Protein AF-A0A2U9K455-F1 (afdb_monomer_lite)

Sequence (67 aa):
QQMTRVTQFLDLSLVYGSAETMALGLRTGIKGKMLADIRNGKEWLPHHPNASTVCNIDSPNDVCYLA

pLDDT: mean 91.33, std 6.6, range [55.59, 97.38]

Foldseek 3Di:
DDDDLADPDPPPCVQQPRDPVLNVVQPPPPPGDGDFDADPNDTDADFDPPQVVPDPDPDPPDTDGRD

Secondary structure (DSSP, 8-state):
-----S-SSSS-HHHH-SSHHHHHHTB-SSTTPBP-EEETTEEEPPBPTTHHHHS---STT--PBP-

Structure (mmCIF, N/CA/C/O backbone):
data_AF-A0A2U9K455-F1
#
_entry.id   AF-A0A2U9K455-F1
#
loop_
_atom_site.group_PDB
_atom_site.id
_atom_site.type_symbol
_atom_site.label_atom_id
_atom_site.label_alt_id
_atom_site.label_comp_id
_atom_site.label_asym_id
_atom_site.label_entity_id
_atom_site.label_seq_id
_atom_site.pdbx_PDB_ins_code
_atom_site.Cartn_x
_atom_site.Cartn_y
_atom_site.Cartn_z
_atom_site.occupancy
_atom_site.B_iso_or_equiv
_atom_site.auth_seq_id
_atom_site.auth_comp_id
_atom_site.auth_asym_id
_atom_site.auth_atom_id
_atom_site.pdbx_PDB_model_num
ATOM 1 N N . GLN A 1 1 ? -3.888 16.482 26.834 1.00 55.59 1 GLN A N 1
ATOM 2 C CA . GLN A 1 1 ? -4.473 15.251 26.256 1.00 55.59 1 GLN A CA 1
ATOM 3 C C . GLN A 1 1 ? -3.864 15.042 24.871 1.00 55.59 1 GLN A C 1
ATOM 5 O O . GLN A 1 1 ? -3.558 16.040 24.231 1.00 55.59 1 GLN A O 1
ATOM 10 N N . GLN A 1 2 ? -3.655 13.796 24.433 1.00 81.69 2 GLN A N 1
ATOM 11 C CA . GLN A 1 2 ? -3.120 13.448 23.105 1.00 81.69 2 GLN A CA 1
ATOM 12 C C . GLN A 1 2 ? -4.132 12.559 22.365 1.00 81.69 2 GLN A C 1
ATOM 14 O O . GLN A 1 2 ? -4.806 11.753 23.000 1.00 81.69 2 GLN A O 1
ATOM 19 N N . MET A 1 3 ? 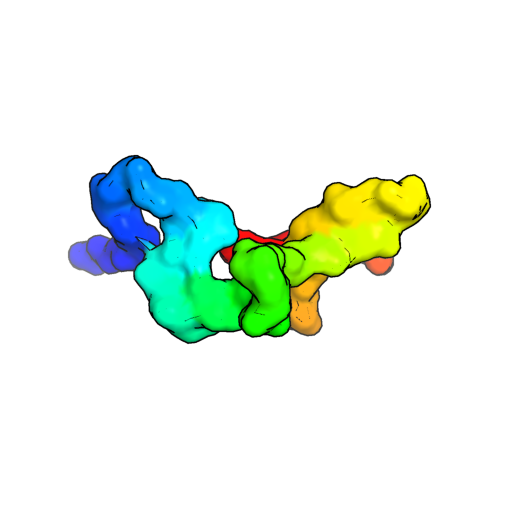-4.257 12.728 21.045 1.00 86.19 3 MET A N 1
ATOM 20 C CA . MET A 1 3 ? -5.234 12.028 20.198 1.00 86.19 3 MET A CA 1
ATOM 21 C C . MET A 1 3 ? -4.551 10.927 19.376 1.00 86.19 3 MET A C 1
ATOM 23 O O . MET A 1 3 ? -3.510 11.173 18.764 1.00 86.19 3 MET A O 1
ATOM 27 N N . THR A 1 4 ? -5.133 9.726 19.340 1.00 88.44 4 THR A N 1
ATOM 28 C CA . THR A 1 4 ? -4.679 8.624 18.478 1.00 88.44 4 THR A CA 1
ATOM 29 C C . THR A 1 4 ? -5.277 8.764 17.082 1.00 88.44 4 THR A C 1
ATOM 31 O O . THR A 1 4 ? -6.452 9.087 16.935 1.00 88.44 4 THR A O 1
ATOM 34 N N . ARG A 1 5 ? -4.477 8.511 16.040 1.00 87.31 5 ARG A N 1
ATOM 35 C CA . ARG A 1 5 ? -4.941 8.544 14.638 1.00 87.31 5 ARG A CA 1
ATOM 36 C C . ARG A 1 5 ? -5.293 7.163 14.078 1.00 87.31 5 ARG A C 1
ATOM 38 O O . ARG A 1 5 ? -5.703 7.074 12.929 1.00 87.31 5 ARG A O 1
ATOM 45 N N . VAL A 1 6 ? -5.115 6.104 14.866 1.00 91.25 6 VAL A N 1
ATOM 46 C CA . VAL A 1 6 ? -5.390 4.707 14.496 1.00 91.25 6 VAL A CA 1
ATOM 47 C C . VAL A 1 6 ? -6.649 4.200 15.191 1.00 91.25 6 VAL A C 1
ATOM 49 O O . VAL A 1 6 ? -7.084 4.783 16.189 1.00 91.25 6 VAL A O 1
ATOM 52 N N . THR A 1 7 ? -7.230 3.120 14.672 1.00 91.50 7 THR A N 1
ATOM 53 C CA . THR A 1 7 ? -8.329 2.426 15.344 1.00 91.50 7 THR A CA 1
ATOM 54 C C . THR A 1 7 ? -7.782 1.654 16.552 1.00 91.50 7 THR A C 1
ATOM 56 O O . THR A 1 7 ? -6.613 1.276 16.604 1.00 91.50 7 THR A O 1
ATOM 59 N N . GLN A 1 8 ? -8.617 1.448 17.571 1.00 94.31 8 GLN A N 1
ATOM 60 C CA . GLN A 1 8 ? -8.237 0.711 18.787 1.00 94.31 8 GLN A CA 1
ATOM 61 C C . GLN A 1 8 ? -8.393 -0.814 18.648 1.00 94.31 8 GLN A C 1
ATOM 63 O O . GLN A 1 8 ? -8.200 -1.550 19.613 1.00 94.31 8 GLN A O 1
ATOM 68 N N . PHE A 1 9 ? -8.804 -1.286 17.471 1.00 95.56 9 PHE A N 1
ATOM 69 C CA . PHE A 1 9 ? -9.116 -2.685 17.205 1.00 95.56 9 PHE A CA 1
ATOM 70 C C . PHE A 1 9 ? -7.949 -3.382 16.500 1.00 95.56 9 PHE A C 1
ATOM 72 O O . PHE A 1 9 ? -7.101 -2.749 15.881 1.00 95.56 9 PHE A O 1
ATOM 79 N N . LEU A 1 10 ? -7.930 -4.714 16.553 1.00 95.75 10 LEU A N 1
ATOM 80 C CA . LEU A 1 10 ? -7.030 -5.532 15.736 1.00 95.75 10 LEU A CA 1
ATOM 81 C C . LEU A 1 10 ? -7.665 -5.777 14.358 1.00 95.75 10 LEU A C 1
ATOM 83 O O . LEU A 1 10 ? -8.069 -6.892 14.041 1.00 95.75 10 LEU A O 1
ATOM 87 N N . ASP A 1 11 ? -7.803 -4.715 13.567 1.00 96.00 11 ASP A N 1
ATOM 88 C CA . ASP A 1 11 ? -8.562 -4.693 12.304 1.00 96.00 11 ASP A CA 1
ATOM 89 C C . ASP A 1 11 ? -7.685 -4.515 11.050 1.00 96.00 11 ASP A C 1
ATOM 91 O O . ASP A 1 11 ? -8.200 -4.313 9.952 1.00 96.00 11 ASP A O 1
ATOM 95 N N . LEU A 1 12 ? -6.358 -4.605 11.205 1.00 95.00 12 LEU A N 1
ATOM 96 C CA . LEU A 1 12 ? -5.376 -4.356 10.144 1.00 95.00 12 LEU A CA 1
ATOM 97 C C . LEU A 1 12 ? -5.403 -2.914 9.596 1.00 95.00 12 LEU A C 1
ATOM 99 O O . LEU A 1 12 ? -4.981 -2.687 8.460 1.00 95.00 12 LEU A O 1
ATOM 103 N N . SER A 1 13 ? -5.796 -1.913 10.397 1.00 94.44 13 SER A N 1
ATOM 104 C CA . SER A 1 13 ? -5.731 -0.492 10.007 1.00 94.44 13 SER A CA 1
ATOM 105 C C . SER A 1 13 ? -4.326 -0.004 9.630 1.00 94.44 13 SER A C 1
ATOM 107 O O . SER A 1 13 ? -4.197 1.039 9.000 1.00 94.44 13 SER A O 1
ATOM 109 N N . LEU A 1 14 ? -3.269 -0.733 10.014 1.00 92.62 14 LEU A N 1
ATOM 110 C CA . LEU A 1 14 ? -1.888 -0.478 9.578 1.00 92.62 14 LEU A CA 1
ATOM 111 C C . LEU A 1 14 ? -1.665 -0.787 8.084 1.00 92.62 14 LEU A C 1
ATOM 113 O O . LEU A 1 14 ? -0.715 -0.291 7.496 1.00 92.62 14 LEU A O 1
ATOM 117 N N . VAL A 1 15 ? -2.506 -1.641 7.495 1.00 94.00 15 VAL A N 1
ATOM 118 C CA . VAL A 1 15 ? -2.434 -2.062 6.086 1.00 94.00 15 VAL A CA 1
ATOM 119 C C . VAL A 1 15 ? -3.514 -1.375 5.254 1.00 94.00 15 VAL A C 1
ATOM 121 O O . VAL A 1 15 ? -3.284 -1.055 4.093 1.00 94.00 15 VAL A O 1
ATOM 124 N N . TYR A 1 16 ? -4.704 -1.181 5.827 1.00 94.88 16 TYR A N 1
ATOM 125 C CA . TYR A 1 16 ? -5.869 -0.658 5.106 1.00 94.88 16 TYR A CA 1
ATOM 126 C C . TYR A 1 16 ? -6.190 0.809 5.411 1.00 94.88 16 TYR A C 1
ATOM 128 O O . TYR A 1 16 ? -7.145 1.345 4.851 1.00 94.88 16 TYR A O 1
ATOM 136 N N . GLY A 1 17 ? -5.407 1.460 6.269 1.00 94.69 17 GLY A N 1
ATOM 137 C CA . GLY A 1 17 ? -5.662 2.813 6.748 1.00 94.69 17 GLY A CA 1
ATOM 138 C C . GLY A 1 17 ? -6.758 2.880 7.818 1.00 94.69 17 GLY A C 1
ATOM 139 O O . GLY A 1 17 ? -7.698 2.088 7.853 1.00 94.69 17 GLY A O 1
ATOM 140 N N . SER A 1 18 ? -6.649 3.866 8.708 1.00 95.88 18 SER A N 1
ATOM 141 C CA . SER A 1 18 ? -7.615 4.126 9.790 1.00 95.88 18 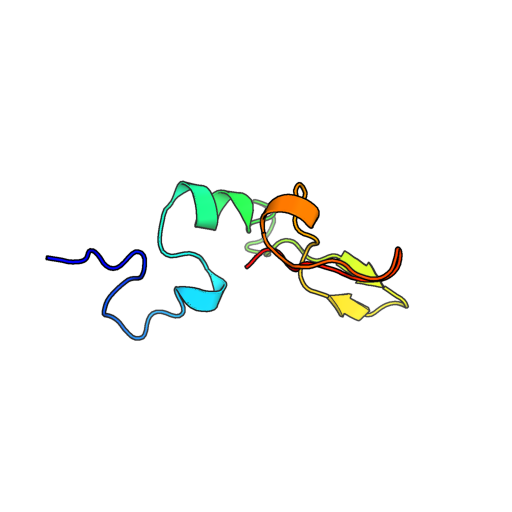SER A CA 1
ATOM 142 C C . SER A 1 18 ? -8.695 5.157 9.432 1.00 95.88 18 SER A C 1
ATOM 144 O O . SER A 1 18 ? -9.541 5.485 10.263 1.00 95.88 18 SER A O 1
ATOM 146 N N . ALA A 1 19 ? -8.666 5.685 8.205 1.00 94.69 19 ALA A N 1
ATOM 147 C CA . ALA A 1 19 ? -9.616 6.663 7.684 1.00 94.69 19 ALA A CA 1
ATOM 148 C C . ALA A 1 19 ? -10.040 6.296 6.257 1.00 94.69 19 ALA 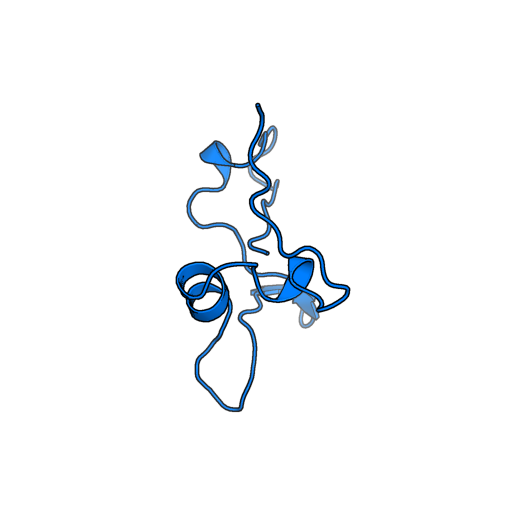A C 1
ATOM 150 O O . ALA A 1 19 ? -9.242 5.775 5.479 1.00 94.69 19 ALA A O 1
ATOM 151 N N . GLU A 1 20 ? -11.279 6.622 5.885 1.00 95.44 20 GLU A N 1
ATOM 152 C CA . GLU A 1 20 ? -11.845 6.273 4.575 1.00 95.44 20 GLU A CA 1
ATOM 153 C C . GLU A 1 20 ? -11.028 6.835 3.404 1.00 95.44 20 GLU A C 1
ATOM 155 O O . GLU A 1 20 ? -10.751 6.123 2.443 1.00 95.44 20 GLU A O 1
ATOM 160 N N . THR A 1 21 ? -10.576 8.087 3.497 1.00 94.81 21 THR A N 1
ATOM 161 C CA . THR A 1 21 ? -9.757 8.721 2.452 1.00 94.81 21 THR A CA 1
ATOM 162 C C . THR A 1 21 ? -8.430 7.997 2.231 1.00 94.81 21 THR A C 1
ATOM 164 O O . THR A 1 21 ? -7.985 7.860 1.093 1.00 94.81 21 THR A O 1
ATOM 167 N N . MET A 1 22 ? -7.823 7.486 3.304 1.00 93.69 22 MET A N 1
ATOM 168 C CA . MET A 1 22 ? -6.594 6.697 3.257 1.00 93.69 22 MET A CA 1
ATOM 169 C C . MET A 1 22 ? -6.856 5.319 2.641 1.00 93.69 22 MET A C 1
ATOM 171 O O . MET A 1 22 ? -6.178 4.929 1.694 1.00 93.69 22 MET A O 1
ATOM 175 N N . ALA A 1 23 ? -7.906 4.633 3.098 1.00 95.88 23 ALA A N 1
ATOM 176 C CA . ALA A 1 23 ? -8.310 3.332 2.572 1.00 95.88 23 ALA A CA 1
ATOM 177 C C . ALA A 1 23 ? -8.658 3.385 1.075 1.00 95.88 23 ALA A C 1
ATOM 179 O O . ALA A 1 23 ? -8.291 2.490 0.314 1.00 95.88 23 ALA A O 1
ATOM 180 N N . LEU A 1 24 ? -9.349 4.438 0.627 1.00 96.00 24 LEU A N 1
ATOM 181 C CA . LEU A 1 24 ? -9.639 4.663 -0.790 1.00 96.00 24 LEU A CA 1
ATOM 182 C C . LEU A 1 24 ? -8.360 4.929 -1.588 1.00 96.00 24 LEU A C 1
ATOM 184 O O . LEU A 1 24 ? -8.205 4.373 -2.673 1.00 96.00 24 LEU A O 1
ATOM 188 N N . GLY A 1 25 ? -7.432 5.713 -1.033 1.00 94.94 25 GLY A N 1
ATOM 189 C CA . GLY A 1 25 ? -6.139 6.004 -1.653 1.00 94.94 25 GLY A CA 1
ATOM 190 C C . GLY A 1 25 ? -5.229 4.783 -1.824 1.00 94.94 25 GLY A C 1
ATOM 191 O O . GLY A 1 25 ? -4.400 4.780 -2.725 1.00 94.94 25 GLY A O 1
ATOM 192 N N . LEU A 1 26 ? -5.400 3.735 -1.012 1.00 96.19 26 LEU A N 1
ATOM 193 C CA . LEU A 1 26 ? -4.626 2.486 -1.086 1.00 96.19 26 LEU A CA 1
ATOM 194 C C . LEU A 1 26 ? -5.211 1.453 -2.067 1.00 96.19 26 LEU A C 1
ATOM 196 O O . LEU A 1 26 ? -4.565 0.450 -2.381 1.00 96.19 26 LEU A O 1
ATOM 200 N N . ARG A 1 27 ? -6.439 1.654 -2.560 1.00 96.81 27 ARG A N 1
ATOM 201 C CA . ARG A 1 27 ? -7.162 0.673 -3.384 1.00 96.81 27 ARG A CA 1
ATOM 202 C C . ARG A 1 27 ? -7.069 1.006 -4.869 1.00 96.81 27 ARG A C 1
ATOM 204 O O . ARG A 1 27 ? -7.221 2.145 -5.281 1.00 96.81 27 ARG A O 1
ATOM 211 N N . THR A 1 28 ? -6.951 -0.030 -5.701 1.00 96.88 28 THR A N 1
ATOM 212 C CA . THR A 1 28 ? -7.061 0.120 -7.169 1.00 96.88 28 THR A CA 1
ATOM 213 C C . THR A 1 28 ? -8.495 0.399 -7.629 1.00 96.88 28 THR A C 1
ATOM 215 O O . THR A 1 28 ? -8.713 0.782 -8.772 1.00 96.88 28 THR A O 1
ATOM 218 N N . GLY A 1 29 ? -9.489 0.096 -6.784 1.00 96.25 29 GLY A N 1
ATOM 219 C 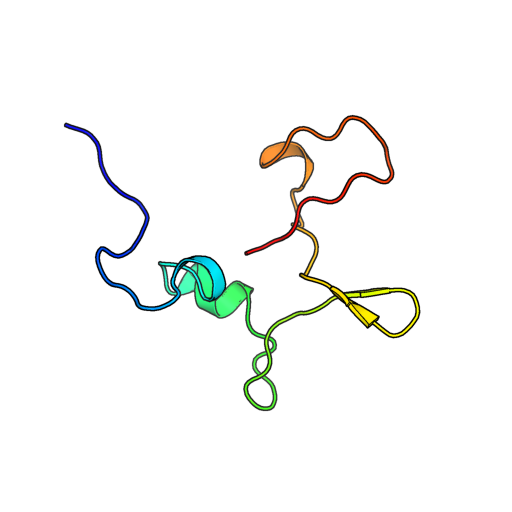CA . GLY A 1 29 ? -10.903 0.052 -7.171 1.00 96.25 29 GLY A CA 1
ATOM 220 C C . GLY A 1 29 ? -11.268 -1.121 -8.095 1.00 96.25 29 GLY A C 1
ATOM 221 O O . GLY A 1 29 ? -12.427 -1.262 -8.473 1.00 96.25 29 GLY A O 1
ATOM 222 N N . ILE A 1 30 ? -10.315 -1.996 -8.438 1.00 97.38 30 ILE A N 1
ATOM 223 C CA . ILE A 1 30 ? -10.481 -3.044 -9.449 1.00 97.38 30 ILE A CA 1
ATOM 224 C C . ILE A 1 30 ? -10.279 -4.414 -8.805 1.00 97.38 30 ILE A C 1
ATOM 226 O O . ILE A 1 30 ? -9.247 -4.691 -8.197 1.00 97.38 30 ILE A O 1
ATOM 230 N N . LYS A 1 31 ? -11.263 -5.310 -8.967 1.00 97.06 31 LYS A N 1
ATOM 231 C CA . LYS A 1 31 ? -11.187 -6.718 -8.521 1.00 97.06 31 LYS A CA 1
ATOM 232 C C . LYS A 1 31 ? -10.764 -6.892 -7.047 1.00 97.06 31 LYS A C 1
ATOM 234 O O . LYS A 1 31 ? -10.124 -7.880 -6.707 1.00 97.06 31 LYS A O 1
ATOM 239 N N . GLY A 1 32 ? -11.083 -5.923 -6.185 1.00 95.75 32 GLY A N 1
ATOM 240 C CA . GLY A 1 32 ? -10.731 -5.959 -4.761 1.00 95.75 32 GLY A CA 1
ATOM 241 C C . GLY A 1 32 ? -9.235 -5.809 -4.451 1.00 95.75 32 GLY A C 1
ATOM 242 O O . GLY A 1 32 ? -8.832 -6.114 -3.334 1.00 95.75 32 GLY A O 1
ATOM 243 N N . LYS A 1 33 ? -8.408 -5.354 -5.403 1.00 96.19 33 LYS A N 1
ATOM 244 C CA . LYS A 1 33 ? -6.952 -5.246 -5.224 1.00 96.19 33 LYS A CA 1
ATOM 245 C C . LYS A 1 33 ? -6.513 -3.923 -4.594 1.00 96.19 33 LYS A C 1
ATOM 247 O O . LYS A 1 33 ? -7.113 -2.872 -4.847 1.00 96.19 33 LYS A O 1
ATOM 252 N N . MET A 1 34 ? -5.408 -3.979 -3.857 1.00 96.81 34 MET A N 1
ATOM 253 C CA . MET A 1 34 ? -4.656 -2.806 -3.406 1.00 96.81 34 MET A CA 1
ATOM 254 C C . MET A 1 34 ? -3.670 -2.344 -4.477 1.00 96.81 34 MET A C 1
ATOM 256 O O . MET A 1 34 ? -3.343 -3.102 -5.394 1.00 96.81 34 MET A O 1
ATOM 260 N N . LEU A 1 35 ? -3.245 -1.087 -4.383 1.00 96.62 35 LEU A N 1
ATOM 261 C CA . LEU A 1 35 ? -2.158 -0.565 -5.199 1.00 96.62 35 LEU A CA 1
ATOM 262 C C . LEU A 1 35 ? -0.861 -1.302 -4.853 1.00 96.62 35 LEU A C 1
ATOM 264 O O . LEU A 1 35 ? -0.616 -1.635 -3.695 1.00 96.62 35 LEU A O 1
ATOM 268 N N . ALA A 1 36 ? -0.042 -1.546 -5.868 1.00 95.44 36 ALA A N 1
ATOM 269 C CA . ALA A 1 36 ? 1.273 -2.146 -5.725 1.00 95.44 36 ALA A CA 1
ATOM 270 C C . ALA A 1 36 ? 2.174 -1.665 -6.865 1.00 95.44 36 ALA A C 1
ATOM 272 O O . ALA A 1 36 ? 1.722 -1.534 -8.007 1.00 95.44 36 ALA A O 1
ATOM 273 N N . ASP A 1 37 ? 3.449 -1.450 -6.559 1.00 93.94 37 ASP A N 1
ATOM 274 C CA . ASP A 1 37 ? 4.487 -1.219 -7.561 1.00 93.94 37 ASP A CA 1
ATOM 275 C C . ASP A 1 37 ? 5.058 -2.569 -8.015 1.00 93.94 37 ASP A C 1
ATOM 277 O O . ASP A 1 37 ? 5.297 -3.460 -7.198 1.00 93.94 37 ASP A O 1
ATOM 281 N N . ILE A 1 38 ? 5.348 -2.723 -9.309 1.00 95.19 38 ILE A N 1
ATOM 282 C CA . ILE A 1 38 ? 6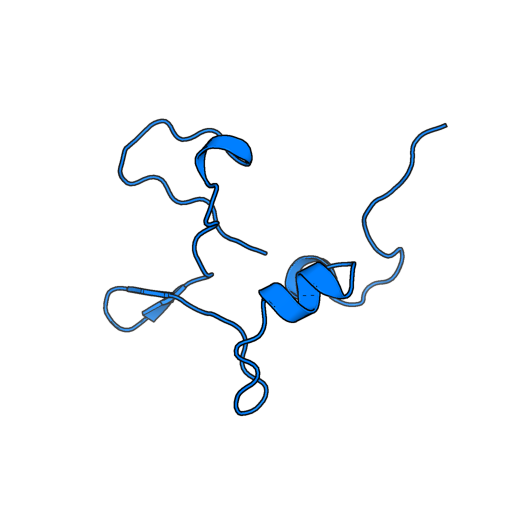.038 -3.913 -9.826 1.00 95.19 38 ILE A CA 1
ATOM 283 C C . ILE A 1 38 ? 7.516 -3.596 -10.026 1.00 95.19 38 ILE A C 1
ATOM 285 O O . ILE A 1 38 ? 7.871 -2.759 -10.855 1.00 95.19 38 ILE A O 1
ATOM 289 N N . ARG A 1 39 ? 8.395 -4.296 -9.301 1.00 93.12 39 ARG A N 1
ATOM 290 C CA . ARG A 1 39 ? 9.857 -4.157 -9.431 1.00 93.12 39 ARG A CA 1
ATOM 291 C C . ARG A 1 39 ? 10.478 -5.532 -9.609 1.00 93.12 39 ARG A C 1
ATOM 293 O O . ARG A 1 39 ? 10.321 -6.403 -8.753 1.00 93.12 39 ARG A O 1
ATOM 300 N N . ASN A 1 40 ? 11.166 -5.739 -10.732 1.00 95.50 40 ASN A N 1
ATOM 301 C CA . ASN A 1 40 ? 11.775 -7.024 -11.103 1.00 95.50 40 ASN A CA 1
ATOM 302 C C . ASN A 1 40 ? 10.781 -8.204 -11.042 1.00 95.50 40 ASN A C 1
ATOM 304 O O . ASN A 1 40 ? 11.104 -9.278 -10.538 1.00 95.50 40 ASN A O 1
ATOM 308 N N . GLY A 1 41 ? 9.546 -7.980 -11.505 1.00 96.50 41 GLY A N 1
ATOM 309 C CA . GLY A 1 41 ? 8.485 -8.993 -11.528 1.00 96.50 41 GLY A CA 1
ATOM 310 C C . GLY A 1 41 ? 7.862 -9.322 -10.167 1.00 96.50 41 GLY A C 1
ATOM 311 O O . GLY A 1 41 ? 7.071 -10.257 -10.086 1.00 96.50 41 GLY A O 1
ATOM 312 N N . LYS A 1 42 ? 8.198 -8.581 -9.104 1.00 97.06 42 LYS A N 1
ATOM 313 C CA . LYS A 1 42 ? 7.616 -8.743 -7.765 1.00 97.06 42 LYS A CA 1
ATOM 314 C C . LYS A 1 42 ? 6.775 -7.531 -7.388 1.00 97.06 42 LYS A C 1
ATOM 316 O O . LYS A 1 42 ? 7.113 -6.412 -7.772 1.00 97.06 42 LYS A O 1
ATOM 321 N N . GLU A 1 43 ? 5.714 -7.771 -6.628 1.00 96.06 43 GLU A N 1
ATOM 322 C CA . GLU A 1 43 ? 4.874 -6.728 -6.041 1.00 96.06 43 GLU A CA 1
ATOM 323 C C . GLU A 1 43 ? 5.558 -6.124 -4.809 1.00 96.06 43 GLU A C 1
ATOM 325 O O . GLU A 1 43 ? 6.075 -6.836 -3.947 1.00 96.06 43 GLU A O 1
ATOM 330 N N . TRP A 1 44 ? 5.553 -4.799 -4.748 1.00 95.25 44 TRP A N 1
ATOM 331 C CA . TRP A 1 44 ? 6.002 -3.983 -3.628 1.00 95.25 44 TRP A CA 1
ATOM 332 C C . TRP A 1 44 ? 4.874 -3.039 -3.226 1.00 95.25 44 TRP A C 1
ATOM 334 O O . TRP A 1 44 ? 3.982 -2.752 -4.027 1.00 95.25 44 TRP A O 1
ATOM 344 N N . LEU A 1 45 ? 4.928 -2.522 -1.999 1.00 94.69 45 LEU A N 1
ATOM 345 C CA . LEU A 1 45 ? 4.021 -1.455 -1.588 1.00 94.69 45 LEU A CA 1
ATOM 346 C C . LEU A 1 45 ? 4.151 -0.246 -2.538 1.00 94.69 45 LEU A C 1
ATOM 348 O O . LEU A 1 45 ? 5.235 -0.008 -3.085 1.00 94.69 45 LEU A O 1
ATOM 352 N N . PRO A 1 46 ? 3.063 0.510 -2.751 1.00 93.62 46 PRO A N 1
ATOM 353 C CA . PRO A 1 46 ? 3.099 1.698 -3.590 1.00 93.62 46 PRO A CA 1
ATOM 354 C C . PRO A 1 46 ? 4.020 2.753 -2.970 1.00 93.62 46 PRO A C 1
ATOM 356 O O . PRO A 1 46 ? 4.087 2.894 -1.748 1.00 93.62 46 PRO A O 1
ATOM 359 N N . HIS A 1 47 ? 4.740 3.506 -3.795 1.00 91.62 47 HIS A N 1
ATOM 360 C CA . HIS A 1 47 ? 5.526 4.639 -3.311 1.00 91.62 47 HIS A CA 1
ATOM 361 C C . HIS A 1 47 ? 4.622 5.779 -2.812 1.00 91.62 47 HIS A C 1
ATOM 363 O O . HIS A 1 47 ? 3.555 6.047 -3.366 1.00 91.62 47 HIS A O 1
ATOM 369 N N . HIS A 1 48 ? 5.063 6.492 -1.776 1.00 92.44 48 HIS A N 1
ATOM 370 C CA . HIS A 1 48 ? 4.373 7.687 -1.306 1.00 92.44 48 HIS A CA 1
ATOM 371 C C . HIS A 1 48 ? 4.613 8.845 -2.291 1.00 92.44 48 HIS A C 1
ATOM 373 O O . HIS A 1 48 ? 5.771 9.189 -2.536 1.00 92.44 48 HIS A O 1
ATOM 379 N N . PRO A 1 49 ? 3.568 9.504 -2.826 1.00 87.75 49 PRO A N 1
ATOM 380 C CA . PRO A 1 49 ? 3.735 10.562 -3.830 1.00 87.75 49 PRO A CA 1
ATOM 381 C C . PRO A 1 49 ? 4.4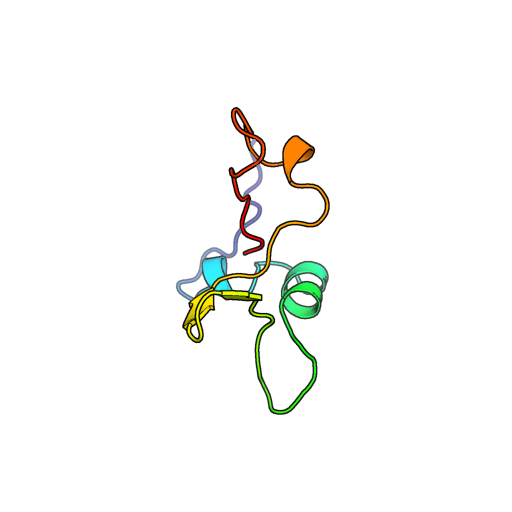97 11.781 -3.287 1.00 87.75 49 PRO A C 1
ATOM 383 O O . PRO A 1 49 ? 5.174 12.475 -4.034 1.00 87.75 49 PRO A O 1
ATOM 386 N N . ASN A 1 50 ? 4.435 12.006 -1.970 1.00 87.62 50 ASN A N 1
ATOM 387 C CA . ASN A 1 50 ? 5.158 13.075 -1.274 1.00 87.62 50 ASN A CA 1
ATOM 388 C C . ASN A 1 50 ? 6.230 12.506 -0.335 1.00 87.62 50 ASN A C 1
ATOM 390 O O . ASN A 1 50 ? 6.227 12.788 0.864 1.00 87.62 50 ASN A O 1
ATOM 394 N N . ALA A 1 51 ? 7.086 11.627 -0.857 1.00 83.62 51 ALA A N 1
ATOM 395 C CA . ALA A 1 51 ? 8.037 10.833 -0.080 1.00 83.62 51 ALA A CA 1
ATOM 396 C C . ALA A 1 51 ? 8.898 11.689 0.881 1.00 83.62 51 ALA A C 1
ATOM 398 O O . ALA A 1 51 ? 8.957 11.403 2.074 1.00 83.62 51 ALA A O 1
ATOM 399 N N . SER A 1 52 ? 9.453 12.806 0.399 1.00 82.06 52 SER A N 1
ATOM 400 C CA . SER A 1 52 ? 10.333 13.703 1.171 1.00 82.06 52 SER A CA 1
ATOM 401 C C . SER A 1 52 ? 9.659 14.434 2.338 1.00 82.06 52 SER A C 1
ATOM 403 O O . SER A 1 52 ? 10.341 14.995 3.188 1.00 82.06 52 SER A O 1
ATOM 405 N N . THR A 1 53 ? 8.324 14.457 2.382 1.00 83.56 53 THR A N 1
ATOM 406 C CA . THR A 1 53 ? 7.560 15.094 3.471 1.00 83.56 53 THR A CA 1
ATOM 407 C C . THR A 1 53 ? 7.184 14.129 4.590 1.00 83.56 53 THR A C 1
ATOM 409 O O . THR A 1 53 ? 6.771 14.570 5.660 1.00 83.56 53 THR A O 1
ATOM 412 N N . VAL A 1 54 ? 7.291 12.821 4.339 1.00 83.44 54 VAL A N 1
ATOM 413 C CA . VAL A 1 54 ? 6.789 11.773 5.241 1.00 83.44 54 VAL A CA 1
ATOM 414 C C . VAL A 1 54 ? 7.920 10.967 5.865 1.00 83.44 54 VAL A C 1
ATOM 416 O O . VAL A 1 54 ? 7.810 10.554 7.017 1.00 83.44 54 VAL A O 1
ATOM 419 N N . CYS A 1 55 ? 9.017 10.772 5.141 1.00 86.00 55 CYS A N 1
ATOM 420 C CA . CYS A 1 55 ? 10.194 10.073 5.636 1.00 86.00 55 CYS A CA 1
ATOM 421 C C . CYS A 1 55 ? 11.471 10.843 5.304 1.00 86.00 55 CYS A C 1
ATOM 423 O O . CYS A 1 55 ? 11.509 11.669 4.392 1.00 86.00 55 CYS A O 1
ATOM 425 N N . ASN A 1 56 ? 12.526 10.539 6.056 1.00 86.44 56 ASN A N 1
ATOM 426 C CA . ASN A 1 56 ? 13.865 11.020 5.750 1.00 86.44 56 ASN A CA 1
ATOM 427 C C . ASN A 1 56 ? 14.402 10.217 4.560 1.00 86.44 56 ASN A C 1
ATOM 429 O O . ASN A 1 56 ? 14.470 8.991 4.625 1.00 86.44 56 ASN A O 1
ATOM 433 N N . ILE A 1 57 ? 14.718 10.919 3.476 1.00 87.62 57 ILE A N 1
ATOM 434 C CA . ILE A 1 57 ? 15.268 10.371 2.235 1.00 87.62 57 ILE A CA 1
ATOM 435 C C . ILE A 1 57 ? 16.692 10.898 2.133 1.00 87.62 57 ILE A C 1
ATOM 437 O O . ILE A 1 57 ? 16.881 12.104 1.961 1.00 87.62 57 ILE A O 1
ATOM 441 N N . ASP A 1 58 ? 17.670 10.005 2.234 1.00 85.69 58 ASP A N 1
ATOM 442 C CA . ASP A 1 58 ? 19.094 10.352 2.218 1.00 85.69 58 ASP A CA 1
ATOM 443 C C . ASP A 1 58 ? 19.719 10.083 0.836 1.00 85.69 58 ASP A C 1
ATOM 445 O O . ASP A 1 58 ? 20.696 10.724 0.442 1.00 85.69 58 ASP A O 1
ATOM 449 N N . SER A 1 59 ? 19.135 9.158 0.070 1.00 86.75 59 SER A N 1
ATOM 450 C CA . SER A 1 59 ? 19.571 8.743 -1.263 1.00 86.75 59 SER A CA 1
ATOM 451 C C . SER A 1 59 ? 18.447 8.877 -2.298 1.00 86.75 59 SER A C 1
ATOM 453 O O . SER A 1 59 ? 17.285 8.619 -1.985 1.00 86.75 59 SER A O 1
ATOM 455 N N . PRO A 1 60 ? 18.761 9.173 -3.576 1.00 78.00 60 PRO A N 1
ATOM 456 C CA . PRO A 1 60 ? 17.776 9.170 -4.664 1.00 78.00 60 PRO A CA 1
ATOM 457 C C . PRO A 1 60 ? 17.050 7.832 -4.870 1.00 78.00 60 PRO A C 1
ATOM 459 O O . PRO A 1 60 ? 16.011 7.799 -5.522 1.00 78.00 60 PRO A O 1
ATOM 462 N N . ASN A 1 61 ? 17.609 6.735 -4.348 1.00 82.50 61 ASN A N 1
ATOM 463 C CA . ASN A 1 61 ? 17.020 5.398 -4.434 1.00 82.50 61 ASN A CA 1
ATOM 464 C C . ASN A 1 61 ? 16.182 5.022 -3.205 1.00 82.50 61 ASN A C 1
ATOM 466 O O . ASN A 1 61 ? 15.612 3.928 -3.184 1.00 82.50 61 ASN A O 1
ATOM 470 N N . ASP A 1 62 ? 16.121 5.878 -2.182 1.00 86.44 62 ASP A N 1
ATOM 471 C CA . ASP A 1 62 ? 15.302 5.607 -1.008 1.00 86.44 62 ASP A CA 1
ATOM 472 C C . ASP A 1 62 ? 13.822 5.707 -1.370 1.00 86.44 62 ASP A C 1
ATOM 474 O O . ASP A 1 62 ? 13.391 6.537 -2.173 1.00 86.44 62 ASP A O 1
ATOM 478 N N . VAL A 1 63 ? 13.025 4.831 -0.767 1.00 87.62 63 VAL A N 1
ATOM 479 C CA . VAL A 1 63 ? 11.596 4.736 -1.046 1.00 87.62 63 VAL A CA 1
ATOM 480 C C . VAL A 1 63 ? 10.826 4.870 0.252 1.00 87.62 63 VAL A C 1
ATOM 482 O O . VAL A 1 63 ? 11.000 4.086 1.180 1.00 87.62 63 VAL A O 1
ATOM 485 N N . CYS A 1 64 ? 9.908 5.828 0.269 1.00 92.25 64 CYS A N 1
ATOM 486 C CA . CYS A 1 64 ? 8.820 5.859 1.231 1.00 92.25 64 CYS A CA 1
ATOM 487 C C . CYS A 1 64 ? 7.675 5.019 0.689 1.00 92.25 64 CYS A C 1
ATOM 489 O O . CYS A 1 64 ? 7.206 5.287 -0.420 1.00 92.25 64 CYS A O 1
ATOM 491 N N . TYR A 1 65 ? 7.195 4.050 1.457 1.00 92.12 65 TYR A N 1
ATOM 492 C CA . TYR A 1 65 ? 5.992 3.320 1.085 1.00 92.12 65 TYR A CA 1
ATOM 493 C C . TYR A 1 65 ? 4.746 4.013 1.624 1.00 92.12 65 TYR A C 1
ATOM 495 O O . TYR A 1 65 ? 4.734 4.523 2.743 1.00 92.12 65 TYR A O 1
ATOM 503 N N . LEU A 1 66 ? 3.706 4.029 0.800 1.00 90.88 66 LEU A N 1
ATOM 504 C CA . LEU A 1 66 ? 2.361 4.413 1.185 1.00 90.88 66 LEU A CA 1
ATOM 505 C C . LEU A 1 66 ? 1.676 3.184 1.797 1.00 90.88 66 LEU A C 1
ATOM 507 O O . LEU A 1 66 ? 1.564 2.144 1.144 1.00 90.88 66 LEU A O 1
ATOM 511 N N . ALA A 1 67 ? 1.254 3.315 3.050 1.00 81.94 67 ALA A N 1
ATOM 512 C CA . ALA A 1 67 ? 0.534 2.314 3.831 1.00 81.94 67 ALA A CA 1
ATOM 513 C C . ALA A 1 67 ? -0.355 3.023 4.853 1.00 81.94 67 ALA A C 1
ATOM 515 O O . ALA A 1 67 ? 0.036 4.139 5.273 1.00 81.94 67 ALA A O 1
#

Radius of gyration: 13.95 Å; chains: 1; bounding box: 31×24×38 Å

InterPro domains:
  IPR010255 Haem peroxidase superfamily [SSF48113] (2-67)
  IPR019791 Haem peroxidase, animal-type [PF03098] (1-67)
  IPR019791 Haem peroxidase, animal-type [PS50292] (1-67)
  IPR037120 Haem peroxidase domain superfamily, animal type [G3DSA:1.10.640.10] (1-67)

Organism: Aphidius gifuensis (NCBI:txid684658)